Protein AF-A0A164EDE7-F1 (afdb_monomer_lite)

Secondary structure (DSSP, 8-state):
-HHHHHHHHHTT----HHHHHHHHHHHT-----TTSS---------SSTTS-EEEEEEGGGGGGT--EEEEEETTT--EEEE-

Organism: NCBI:txid35525

Sequence (83 aa):
LQLLQGKLVADGYKLQEKRLRASYARIGLKKAKPGLKQIPRVVYHADSPLQMWHMDGFHKFDGWGFVVHGIVDGYSKAIVGMQ

InterPro domains:
  IPR058913 Integrase core domain, putative [PF24764] (43-82)

Radius of gyration: 20.3 Å; chains: 1; bounding box: 37×21×51 Å

pLDDT: mean 86.63, std 10.1, range [58.41, 96.94]

Foldseek 3Di:
DVVVVVVCVVVVDDDDPVVVVVVVVVVVPDPPPVPPDDPPDDDDADPDWPPDKDWDWDCPCVVVPDIKIWIATRHPRDTPDID

Structure (mmCIF, N/CA/C/O backbone):
data_AF-A0A164EDE7-F1
#
_entry.id   AF-A0A164EDE7-F1
#
loop_
_atom_site.group_PDB
_atom_site.id
_atom_site.type_symbol
_atom_site.label_atom_id
_atom_site.label_alt_id
_atom_site.label_comp_id
_atom_site.label_asym_id
_atom_site.label_entity_id
_atom_site.label_seq_id
_atom_site.pdbx_PDB_ins_code
_atom_site.Cartn_x
_atom_site.Cartn_y
_atom_site.Cartn_z
_atom_site.occupancy
_atom_site.B_iso_or_equiv
_atom_site.auth_seq_id
_atom_site.auth_comp_id
_atom_site.auth_asym_id
_atom_site.auth_atom_id
_atom_site.pdbx_PDB_model_num
ATOM 1 N N . LEU A 1 1 ? -7.533 4.085 19.195 1.00 75.25 1 LEU A N 1
ATOM 2 C CA . LEU A 1 1 ? -8.821 4.377 19.868 1.00 75.25 1 LEU A CA 1
ATOM 3 C C . LEU A 1 1 ? -9.988 4.087 18.941 1.00 75.25 1 LEU A C 1
ATOM 5 O O . LEU A 1 1 ? -10.747 3.216 19.310 1.00 75.25 1 LEU A O 1
ATOM 9 N N . GLN A 1 2 ? -10.075 4.687 17.746 1.00 77.38 2 GLN A N 1
ATOM 10 C CA . GLN A 1 2 ? -11.128 4.354 16.765 1.00 77.38 2 GLN A CA 1
ATOM 11 C C . GLN A 1 2 ? -11.174 2.857 16.414 1.00 77.38 2 GLN A C 1
ATOM 13 O O . GLN A 1 2 ? -12.218 2.245 16.571 1.00 77.38 2 GLN A O 1
ATOM 18 N N . LEU A 1 3 ? -10.036 2.239 16.068 1.00 83.56 3 LEU A N 1
ATOM 19 C CA . LEU A 1 3 ? -9.970 0.789 15.807 1.00 83.56 3 LEU A CA 1
ATOM 20 C C . LEU A 1 3 ? -10.416 -0.065 17.008 1.00 83.56 3 LEU A C 1
ATOM 22 O O . LEU A 1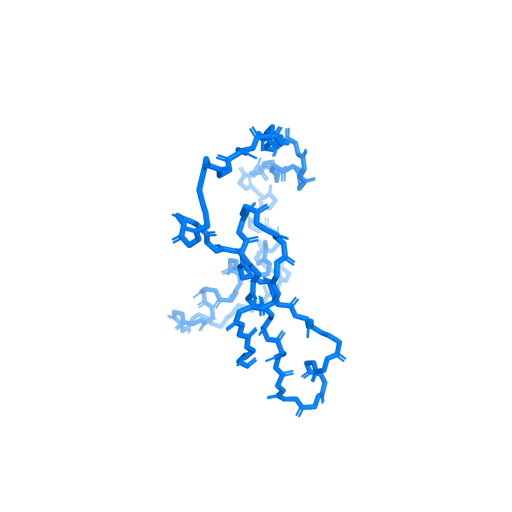 3 ? -11.196 -0.996 16.859 1.00 83.56 3 LEU A O 1
ATOM 26 N N . LEU A 1 4 ? -9.956 0.283 18.214 1.00 83.12 4 LEU A N 1
ATOM 27 C CA . LEU A 1 4 ? -10.330 -0.415 19.450 1.00 83.12 4 LEU A CA 1
ATOM 28 C C . LEU A 1 4 ? -11.829 -0.271 19.748 1.00 83.12 4 LEU A C 1
ATOM 30 O O . LEU A 1 4 ? -12.483 -1.240 20.110 1.00 83.12 4 LEU A O 1
ATOM 34 N N . GLN A 1 5 ? -12.369 0.937 19.587 1.00 87.06 5 GLN A N 1
ATOM 35 C CA . GLN A 1 5 ? -13.790 1.216 19.751 1.00 87.06 5 GLN A CA 1
ATOM 36 C C . GLN A 1 5 ? -14.616 0.427 18.737 1.00 87.06 5 GLN A C 1
ATOM 38 O O . GLN A 1 5 ? -15.579 -0.216 19.130 1.00 87.06 5 GLN A O 1
ATOM 43 N N . GLY A 1 6 ? -14.208 0.432 17.465 1.00 86.38 6 GLY A N 1
ATOM 44 C CA . GLY A 1 6 ? -14.861 -0.328 16.402 1.00 86.38 6 GLY A CA 1
ATOM 45 C C . GLY A 1 6 ? -14.898 -1.823 16.704 1.00 86.38 6 GLY A C 1
ATOM 46 O O . GLY A 1 6 ? -15.963 -2.424 16.620 1.00 86.38 6 GLY A O 1
ATOM 47 N N . LYS A 1 7 ? -13.778 -2.408 17.152 1.00 91.12 7 LYS A N 1
ATOM 48 C CA . LYS A 1 7 ? -13.730 -3.825 17.540 1.00 91.12 7 LYS A CA 1
ATOM 49 C C . LYS A 1 7 ? -14.669 -4.139 18.704 1.00 91.12 7 LYS A C 1
ATOM 51 O O . LYS A 1 7 ? -15.426 -5.094 18.621 1.00 91.12 7 LYS A O 1
ATOM 56 N N . LEU A 1 8 ? -14.660 -3.325 19.759 1.00 90.88 8 LEU A N 1
ATOM 57 C CA . LEU A 1 8 ? -15.527 -3.551 20.918 1.00 90.88 8 LEU A CA 1
ATOM 58 C C . LEU A 1 8 ? -17.017 -3.393 20.575 1.00 90.88 8 LEU A C 1
ATOM 60 O O . LEU A 1 8 ? -17.845 -4.129 21.099 1.00 90.88 8 LEU A O 1
ATOM 64 N N . VAL A 1 9 ? -17.364 -2.460 19.688 1.00 91.56 9 VAL A N 1
ATOM 65 C CA . VAL A 1 9 ? -18.740 -2.319 19.189 1.00 91.56 9 VAL A CA 1
ATOM 66 C C . VAL A 1 9 ? -19.135 -3.522 18.330 1.00 91.56 9 VAL A C 1
ATOM 68 O O . VAL A 1 9 ? -20.240 -4.031 18.496 1.00 91.56 9 VAL A O 1
ATOM 71 N N . ALA A 1 10 ? -18.238 -4.011 17.466 1.00 92.00 10 ALA A N 1
ATOM 72 C CA . ALA A 1 10 ? -18.457 -5.229 16.682 1.00 92.00 10 ALA A CA 1
ATOM 73 C C . ALA A 1 10 ? -18.633 -6.473 17.571 1.00 92.00 10 ALA A C 1
ATOM 75 O O . ALA A 1 10 ? -19.434 -7.344 17.252 1.00 92.00 10 ALA A O 1
ATOM 76 N N . ASP A 1 11 ? -17.960 -6.508 18.723 1.00 94.75 11 ASP A N 1
ATOM 77 C CA . ASP A 1 11 ? -18.122 -7.550 19.745 1.00 94.75 11 ASP A CA 1
ATOM 78 C C . ASP A 1 11 ? -19.403 -7.376 20.592 1.00 94.75 11 ASP A C 1
ATOM 80 O O . ASP A 1 11 ? -19.644 -8.138 21.525 1.00 94.75 11 ASP A O 1
ATOM 84 N N . GLY A 1 12 ? -20.240 -6.376 20.286 1.00 93.38 12 GLY A N 1
ATOM 85 C CA . GLY A 1 12 ? -21.544 -6.154 20.917 1.00 93.38 12 GLY A CA 1
ATOM 86 C C . GLY A 1 12 ? -21.527 -5.243 22.147 1.00 93.38 12 GLY A C 1
ATOM 87 O O . GLY A 1 12 ? -22.571 -5.016 22.767 1.00 93.38 12 GLY A O 1
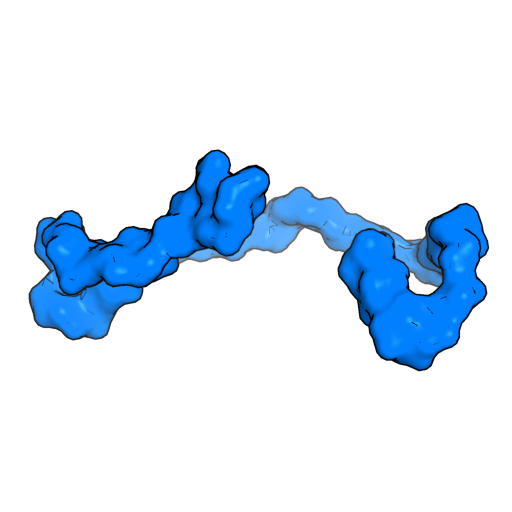ATOM 88 N N . TYR A 1 13 ? -20.380 -4.667 22.515 1.00 92.62 13 TYR A N 1
ATOM 89 C CA . TYR A 1 13 ? -20.301 -3.773 23.667 1.00 92.62 13 TYR A CA 1
ATOM 90 C C . TYR A 1 13 ? -20.826 -2.368 23.337 1.00 92.62 13 TYR A C 1
ATOM 92 O O . TYR A 1 13 ? -20.277 -1.640 22.507 1.00 92.62 13 TYR A O 1
ATOM 100 N N . LYS A 1 14 ? -21.849 -1.920 24.076 1.00 90.56 14 LYS A N 1
ATOM 101 C CA . LYS A 1 14 ? -22.334 -0.531 24.039 1.00 90.56 14 LYS A CA 1
ATOM 102 C C . LYS A 1 14 ? -21.457 0.352 24.929 1.00 90.56 14 LYS A C 1
ATOM 104 O O . LYS A 1 14 ? -21.651 0.431 26.141 1.00 90.56 14 LYS A O 1
ATOM 109 N N . LEU A 1 15 ? -20.466 1.010 24.332 1.00 85.00 15 LEU A N 1
ATOM 110 C CA . LEU A 1 15 ? -19.496 1.842 25.050 1.00 85.00 15 LEU A CA 1
ATOM 111 C C . LEU A 1 15 ? -19.680 3.328 24.750 1.00 85.00 15 LEU A C 1
ATOM 113 O O . LEU A 1 15 ? -19.847 3.740 23.607 1.00 85.00 15 LEU A O 1
ATOM 117 N N . GLN A 1 16 ? -19.545 4.147 25.789 1.00 88.12 16 GLN A N 1
ATOM 118 C CA . GLN A 1 16 ? -19.380 5.590 25.640 1.00 88.12 16 GLN A CA 1
ATOM 119 C C . GLN A 1 16 ? -17.904 5.906 25.383 1.00 88.12 16 GLN A C 1
ATOM 121 O O . GLN A 1 16 ? -17.032 5.485 26.150 1.00 88.12 16 GLN A O 1
ATOM 126 N N . GLU A 1 17 ? -17.618 6.707 24.358 1.00 85.19 17 GLU A N 1
ATOM 127 C CA . GLU A 1 17 ? -16.247 7.071 23.974 1.00 85.19 17 GLU A CA 1
ATOM 128 C C . GLU A 1 17 ? -15.445 7.665 25.146 1.00 85.19 17 GLU A C 1
ATOM 130 O O . GLU A 1 17 ? -14.276 7.327 25.349 1.00 85.19 17 GLU A O 1
ATOM 135 N N . LYS A 1 18 ? -16.092 8.490 25.982 1.00 90.25 18 LYS A N 1
ATOM 136 C CA . LYS A 1 18 ? -15.483 9.084 27.183 1.00 90.25 18 LYS A CA 1
ATOM 137 C C . LYS A 1 18 ? -14.934 8.023 28.146 1.00 90.25 18 LYS A C 1
ATOM 139 O O . LYS A 1 18 ? -13.822 8.171 28.647 1.00 90.25 18 LYS A O 1
ATOM 144 N N . ARG A 1 19 ? -15.667 6.922 28.362 1.00 89.81 19 ARG A N 1
ATOM 145 C CA . ARG A 1 19 ? -15.248 5.822 29.251 1.00 89.81 19 ARG A CA 1
ATOM 146 C C . ARG A 1 19 ? -14.085 5.033 28.662 1.00 89.81 19 ARG A C 1
ATOM 148 O O . ARG A 1 19 ? -13.154 4.692 29.389 1.00 89.81 19 ARG A O 1
ATOM 155 N N . LEU A 1 20 ? -14.104 4.792 27.351 1.00 88.06 20 LEU A N 1
ATOM 156 C CA . LEU A 1 20 ? -12.999 4.132 26.657 1.00 88.06 20 LEU A CA 1
ATOM 157 C C . LEU A 1 20 ? -11.719 4.969 26.749 1.00 88.06 20 LEU A C 1
ATOM 159 O O . LEU A 1 20 ? -10.662 4.438 27.079 1.00 88.06 20 LEU A O 1
ATOM 163 N N . ARG A 1 21 ? -11.818 6.285 26.522 1.00 86.25 21 ARG A N 1
ATOM 164 C CA . ARG A 1 21 ? -10.695 7.223 26.663 1.00 86.25 21 ARG A CA 1
ATOM 165 C C . ARG A 1 21 ? -10.147 7.253 28.087 1.00 86.25 21 ARG A C 1
ATOM 167 O O . ARG A 1 21 ? -8.936 7.146 28.252 1.00 86.25 21 ARG A O 1
ATOM 174 N N . ALA A 1 22 ? -11.017 7.329 29.095 1.00 89.00 22 ALA A N 1
ATOM 175 C CA . ALA A 1 22 ? -10.613 7.283 30.499 1.00 89.00 22 ALA A CA 1
ATOM 176 C C . ALA A 1 22 ? -9.908 5.962 30.843 1.00 89.00 22 ALA A C 1
ATOM 178 O O . ALA A 1 22 ? -8.849 5.965 31.462 1.00 89.00 22 ALA A O 1
ATOM 179 N N . SER A 1 23 ? -10.442 4.822 30.390 1.00 87.31 23 SER A N 1
ATOM 180 C CA . SER A 1 23 ? -9.805 3.523 30.620 1.00 87.31 23 SER A CA 1
ATOM 181 C C . SER A 1 23 ? -8.455 3.402 29.917 1.00 87.31 23 SER A C 1
ATOM 183 O O . SER A 1 23 ? -7.492 2.939 30.516 1.00 87.31 23 SER A O 1
ATOM 185 N N . TYR A 1 24 ? -8.366 3.876 28.675 1.00 84.88 24 TYR A N 1
ATOM 186 C CA . TYR A 1 24 ? -7.124 3.899 27.909 1.00 84.88 24 TYR A CA 1
ATOM 187 C C . TYR A 1 24 ? -6.054 4.773 28.582 1.00 84.88 24 TYR A C 1
ATOM 189 O O . TYR A 1 24 ? -4.891 4.383 28.635 1.00 84.88 24 TYR A O 1
ATOM 197 N N . ALA A 1 25 ? -6.451 5.921 29.144 1.00 85.25 25 ALA A N 1
ATOM 198 C CA . ALA A 1 25 ? -5.565 6.791 29.914 1.00 85.25 25 ALA A CA 1
ATOM 199 C C . ALA A 1 25 ? -5.082 6.127 31.215 1.00 85.25 25 ALA A C 1
ATOM 201 O O . ALA A 1 25 ? -3.897 6.210 31.520 1.00 85.25 25 ALA A O 1
ATOM 202 N N . ARG A 1 26 ? -5.963 5.413 31.937 1.00 86.50 26 ARG A N 1
ATOM 203 C CA . ARG A 1 26 ? -5.604 4.687 33.173 1.00 86.50 26 ARG A CA 1
ATOM 204 C C . ARG A 1 26 ? -4.547 3.607 32.954 1.00 86.50 26 ARG A C 1
ATOM 206 O O . ARG A 1 26 ? -3.660 3.466 33.781 1.00 86.50 26 ARG A O 1
ATOM 213 N N . ILE A 1 27 ? -4.639 2.854 31.856 1.00 85.44 27 ILE A N 1
ATOM 214 C CA . ILE A 1 27 ? -3.664 1.792 31.542 1.00 85.44 27 ILE A CA 1
ATOM 215 C C . ILE A 1 27 ? -2.312 2.405 31.124 1.00 85.44 27 ILE A C 1
ATOM 217 O O . ILE A 1 27 ? -1.292 1.725 31.130 1.00 85.44 27 ILE A O 1
ATOM 221 N N . GLY A 1 28 ? -2.270 3.697 30.773 1.00 74.69 28 GLY A N 1
ATOM 222 C CA . GLY A 1 28 ? -1.017 4.384 30.457 1.00 74.69 28 GLY A CA 1
ATOM 223 C C . GLY A 1 28 ? -0.337 3.859 29.192 1.00 74.69 28 GLY A C 1
ATOM 224 O O . GLY A 1 28 ? 0.862 4.072 29.008 1.00 74.69 28 GLY A O 1
ATOM 225 N N . LEU A 1 29 ? -1.084 3.186 28.303 1.00 70.75 29 LEU A N 1
ATOM 226 C CA . LEU A 1 29 ? -0.560 2.745 27.014 1.00 70.75 29 LEU A CA 1
ATOM 227 C C . LEU A 1 29 ? -0.160 3.986 26.222 1.00 70.75 29 LEU A C 1
ATOM 229 O O . LEU A 1 29 ? -1.002 4.705 25.674 1.00 70.75 29 LEU A O 1
ATOM 233 N N . LYS A 1 30 ? 1.147 4.249 26.163 1.00 66.31 30 LYS A N 1
ATOM 234 C CA . LYS A 1 30 ? 1.695 5.247 25.255 1.00 66.31 30 LYS A CA 1
ATOM 235 C C . LYS A 1 30 ? 1.270 4.809 23.862 1.00 66.31 30 LYS A C 1
ATOM 237 O O . LYS A 1 30 ? 1.698 3.759 23.385 1.00 66.31 30 LYS A O 1
ATOM 242 N N . LYS A 1 31 ? 0.409 5.593 23.205 1.00 63.06 31 LYS A N 1
ATOM 243 C CA . LYS A 1 31 ? 0.222 5.437 21.763 1.00 63.06 31 LYS A CA 1
ATOM 244 C C . LYS A 1 31 ? 1.623 5.492 21.170 1.00 63.06 31 LYS A C 1
ATOM 246 O O . LYS A 1 31 ? 2.306 6.504 21.347 1.00 63.06 31 LYS A O 1
ATOM 251 N N . ALA A 1 32 ? 2.051 4.436 20.483 1.00 62.53 32 ALA A N 1
ATOM 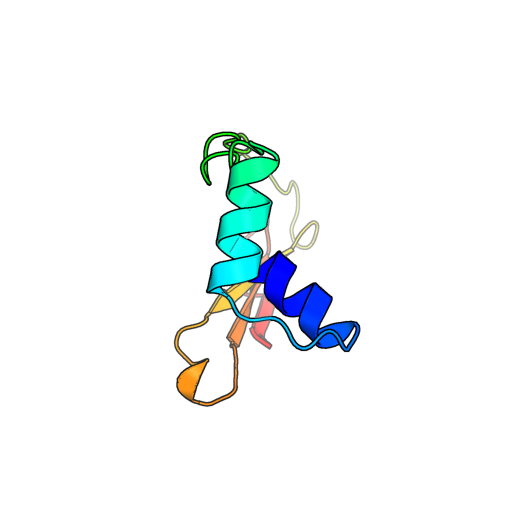252 C CA . ALA A 1 32 ? 3.118 4.605 19.516 1.00 62.53 32 ALA A CA 1
ATOM 253 C C . ALA A 1 32 ? 2.655 5.760 18.624 1.00 62.53 32 ALA A C 1
ATOM 255 O O . ALA A 1 32 ? 1.576 5.683 18.028 1.00 62.53 32 ALA A O 1
ATOM 256 N N . LYS A 1 33 ? 3.371 6.889 18.654 1.00 61.16 33 LYS A N 1
ATOM 257 C CA . LYS A 1 33 ? 3.067 8.006 17.762 1.00 61.16 33 LYS A CA 1
ATOM 258 C C . LYS A 1 33 ? 3.037 7.414 16.346 1.00 61.16 33 LYS A C 1
ATOM 260 O O . LYS A 1 33 ? 4.007 6.740 15.981 1.00 61.16 33 LYS A O 1
ATOM 265 N N . PRO A 1 34 ? 1.945 7.589 15.582 1.00 58.41 34 PRO A N 1
ATOM 266 C CA . PRO A 1 34 ? 1.924 7.197 14.181 1.00 58.41 34 PRO A CA 1
ATOM 267 C C . PRO A 1 34 ? 3.176 7.767 13.503 1.00 58.41 34 PRO A C 1
ATOM 269 O O . PRO A 1 34 ? 3.458 8.953 13.650 1.00 58.41 34 PRO A O 1
ATOM 272 N N . GLY A 1 35 ? 3.976 6.907 12.872 1.00 59.88 35 GLY A N 1
ATOM 273 C CA . GLY A 1 35 ? 5.243 7.300 12.244 1.00 59.88 35 GLY A CA 1
ATOM 274 C C . GLY A 1 35 ? 6.518 7.152 13.089 1.00 59.88 35 GLY A C 1
ATOM 275 O O . GLY A 1 35 ? 7.593 7.371 12.548 1.00 59.88 35 GLY A O 1
ATOM 276 N N . LEU A 1 36 ? 6.461 6.731 14.364 1.00 59.69 36 LEU A N 1
ATOM 277 C CA . LEU A 1 36 ? 7.688 6.434 15.137 1.00 5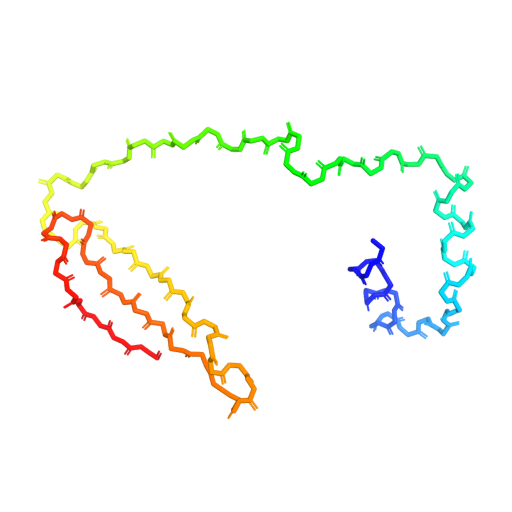9.69 36 LEU A CA 1
ATOM 278 C C . LEU A 1 36 ? 8.461 5.231 14.589 1.00 59.69 36 LEU A C 1
ATOM 280 O O . LEU A 1 36 ? 9.679 5.171 14.713 1.00 59.69 36 LEU A O 1
ATOM 284 N N . LYS A 1 37 ? 7.753 4.275 13.983 1.00 62.75 37 LYS A N 1
ATOM 285 C CA . LYS A 1 37 ? 8.364 3.182 13.233 1.00 62.75 37 LYS A CA 1
ATOM 286 C C . LYS A 1 37 ? 8.253 3.530 11.755 1.00 62.75 37 LYS A C 1
ATOM 288 O O . LYS A 1 37 ? 7.306 3.122 11.089 1.00 62.75 37 LYS A O 1
ATOM 293 N N . GLN A 1 38 ? 9.179 4.354 11.269 1.00 68.50 38 GLN A N 1
ATOM 294 C CA . GLN A 1 38 ? 9.378 4.474 9.831 1.00 68.50 38 GLN A CA 1
ATOM 295 C C . GLN A 1 38 ? 9.795 3.096 9.324 1.00 68.50 38 GLN A C 1
ATOM 297 O O . GLN A 1 38 ? 10.827 2.562 9.726 1.00 68.50 38 GLN A O 1
ATOM 302 N N . ILE A 1 39 ? 8.954 2.494 8.488 1.00 76.06 39 ILE A N 1
ATOM 303 C CA . ILE A 1 39 ? 9.370 1.340 7.699 1.00 76.06 39 ILE A CA 1
ATOM 304 C C . ILE A 1 39 ? 10.430 1.890 6.739 1.00 76.06 39 ILE A C 1
ATOM 306 O O . ILE A 1 39 ? 10.105 2.820 5.990 1.00 76.06 39 ILE A O 1
ATOM 310 N N . PRO A 1 40 ? 11.686 1.406 6.782 1.00 81.44 40 PRO A N 1
ATOM 311 C CA . PRO A 1 40 ? 12.690 1.867 5.839 1.00 81.44 40 PRO A CA 1
ATOM 312 C C . PRO A 1 40 ? 12.163 1.591 4.433 1.00 81.44 40 PRO A C 1
ATOM 314 O O . PRO A 1 40 ? 11.718 0.481 4.134 1.00 81.44 40 PRO A O 1
ATOM 317 N N . ARG A 1 41 ? 12.154 2.617 3.580 1.00 81.62 41 ARG A N 1
ATOM 318 C CA . ARG A 1 41 ? 11.798 2.430 2.176 1.00 81.62 41 ARG A CA 1
ATOM 319 C C . ARG A 1 41 ? 12.900 1.590 1.546 1.00 81.62 41 ARG A C 1
ATOM 321 O O . ARG A 1 41 ? 14.010 2.075 1.357 1.00 81.62 41 ARG A O 1
ATOM 328 N N . VAL A 1 42 ? 12.596 0.330 1.265 1.00 83.00 42 VAL A N 1
ATOM 329 C CA . VAL A 1 42 ? 13.484 -0.532 0.491 1.00 83.00 42 VAL A CA 1
ATOM 330 C C . VAL A 1 42 ? 13.262 -0.204 -0.977 1.00 83.00 42 VAL A C 1
ATOM 332 O O . VAL A 1 42 ? 12.128 -0.232 -1.458 1.00 83.00 42 VAL A O 1
ATOM 335 N N . VAL A 1 43 ? 14.342 0.124 -1.680 1.00 81.56 43 VAL A N 1
ATOM 336 C CA . VAL A 1 43 ? 14.320 0.187 -3.138 1.00 81.56 43 VAL A CA 1
ATOM 337 C C . VAL A 1 43 ? 14.338 -1.254 -3.628 1.00 81.56 43 VAL A C 1
ATOM 339 O O . VAL A 1 43 ? 15.343 -1.944 -3.499 1.00 81.56 43 VAL A O 1
ATOM 342 N N . TYR A 1 44 ? 13.204 -1.728 -4.126 1.00 81.88 44 TYR A N 1
ATOM 343 C CA . TYR A 1 44 ? 13.125 -3.004 -4.821 1.00 81.88 44 TYR A CA 1
ATOM 344 C C . TYR A 1 44 ? 13.346 -2.774 -6.318 1.00 81.88 44 TYR A C 1
ATOM 346 O O . TYR A 1 44 ? 12.986 -1.726 -6.867 1.00 81.88 44 TYR A O 1
ATOM 354 N N . HIS A 1 45 ? 13.927 -3.760 -6.987 1.00 84.94 45 HIS A N 1
ATOM 355 C CA . HIS A 1 45 ? 14.050 -3.806 -8.438 1.00 84.94 45 HIS A CA 1
ATOM 356 C C . HIS A 1 45 ? 13.379 -5.087 -8.921 1.00 84.94 45 HIS A C 1
ATOM 358 O O . HIS A 1 45 ? 13.522 -6.135 -8.298 1.00 84.94 45 HIS A O 1
ATOM 364 N N . ALA A 1 46 ? 12.584 -4.968 -9.979 1.00 91.19 46 ALA A N 1
ATOM 365 C CA . ALA A 1 46 ? 12.195 -6.123 -10.769 1.00 91.19 46 ALA A CA 1
ATOM 366 C C . ALA A 1 46 ? 13.285 -6.306 -11.827 1.00 91.19 46 ALA A C 1
ATOM 368 O O . ALA A 1 46 ? 13.696 -5.325 -12.443 1.00 91.19 46 ALA A O 1
ATOM 369 N N . ASP A 1 47 ? 13.756 -7.531 -12.013 1.00 94.12 47 ASP A N 1
ATOM 370 C CA . ASP A 1 47 ? 14.808 -7.897 -12.964 1.00 94.12 47 ASP A CA 1
ATOM 371 C C . ASP A 1 47 ? 14.245 -8.172 -14.367 1.00 94.12 47 ASP A C 1
ATOM 373 O O . ASP A 1 47 ? 14.979 -8.149 -15.353 1.00 94.12 47 ASP A O 1
ATOM 377 N N . SER A 1 48 ? 12.937 -8.429 -14.473 1.00 95.81 48 SER A N 1
ATOM 378 C CA . SER A 1 48 ? 12.261 -8.743 -15.735 1.00 95.81 48 SER A CA 1
ATOM 379 C C . SER A 1 48 ? 10.788 -8.301 -15.757 1.00 95.81 48 SER A C 1
ATOM 381 O O . SER A 1 48 ? 10.169 -8.165 -14.693 1.00 95.81 48 SER A O 1
ATOM 383 N N . PRO A 1 49 ? 10.201 -8.077 -16.953 1.00 95.00 49 PRO A N 1
ATOM 384 C CA . PRO A 1 49 ? 8.767 -7.826 -17.097 1.00 95.00 49 PRO A CA 1
ATOM 385 C C . PRO A 1 49 ? 7.923 -8.923 -16.445 1.00 95.00 49 PRO A C 1
ATOM 387 O O . PRO A 1 49 ? 8.263 -10.100 -16.528 1.00 95.00 49 PRO A O 1
ATOM 390 N N . LEU A 1 50 ? 6.792 -8.543 -15.844 1.00 92.19 50 LEU A N 1
ATOM 391 C CA . LEU A 1 50 ? 5.814 -9.442 -15.217 1.00 92.19 50 LEU A CA 1
ATOM 392 C C . LEU A 1 50 ? 6.312 -10.217 -13.984 1.00 92.19 50 LEU A C 1
ATOM 394 O O . LEU A 1 50 ? 5.564 -11.015 -13.427 1.00 92.19 50 LEU A O 1
ATOM 398 N N . GLN A 1 51 ? 7.531 -9.961 -13.505 1.00 94.62 51 GLN A N 1
ATOM 399 C CA . GLN A 1 51 ? 8.055 -10.570 -12.278 1.00 94.62 51 GLN A CA 1
ATOM 400 C C . GLN A 1 51 ? 7.333 -10.070 -11.018 1.00 94.62 51 GLN A C 1
ATOM 402 O O . GLN A 1 51 ? 7.233 -10.790 -10.026 1.00 94.62 51 GLN A O 1
ATOM 407 N N . MET A 1 52 ? 6.849 -8.824 -11.036 1.00 94.38 52 MET A N 1
ATOM 408 C CA . MET A 1 52 ? 6.140 -8.200 -9.921 1.00 94.38 52 MET A CA 1
ATOM 409 C C . MET A 1 52 ? 5.225 -7.089 -10.429 1.00 94.38 52 MET A C 1
ATOM 411 O O . MET A 1 52 ? 5.632 -6.298 -11.278 1.00 94.38 52 MET A O 1
ATOM 415 N N . TRP A 1 53 ? 4.029 -6.973 -9.852 1.00 94.75 53 TRP A N 1
ATOM 416 C CA . TRP A 1 53 ? 3.101 -5.872 -10.108 1.00 94.75 53 TRP A CA 1
ATOM 417 C C . TRP A 1 53 ? 2.875 -5.028 -8.850 1.00 94.75 53 TRP A C 1
ATOM 419 O O . TRP A 1 53 ? 2.844 -5.538 -7.731 1.00 94.75 53 TRP A O 1
ATOM 429 N N . HIS A 1 54 ? 2.694 -3.727 -9.042 1.00 93.00 54 HIS A N 1
ATOM 430 C CA . HIS A 1 54 ? 2.256 -2.781 -8.025 1.00 93.00 54 HIS A CA 1
ATOM 431 C C . HIS A 1 54 ? 0.772 -2.515 -8.205 1.00 93.00 54 HIS A C 1
ATOM 433 O O . HIS A 1 54 ? 0.363 -2.099 -9.283 1.00 93.00 54 HIS A O 1
ATOM 439 N N . MET A 1 55 ? -0.017 -2.725 -7.157 1.00 94.94 55 MET A N 1
ATOM 440 C CA . MET A 1 55 ? -1.423 -2.338 -7.115 1.00 94.94 55 MET A CA 1
ATOM 441 C C . MET A 1 55 ? -1.590 -1.233 -6.075 1.00 94.94 55 MET A C 1
ATOM 443 O O . MET A 1 55 ? -1.156 -1.410 -4.936 1.00 94.94 55 MET A O 1
ATOM 447 N N . ASP A 1 56 ? -2.191 -0.110 -6.460 1.00 94.00 56 ASP A N 1
ATOM 448 C CA . ASP A 1 56 ? -2.468 1.004 -5.546 1.00 94.00 56 ASP A CA 1
ATOM 449 C C . ASP A 1 56 ? -3.892 1.538 -5.726 1.00 94.00 56 ASP A C 1
ATOM 451 O O . ASP A 1 56 ? -4.438 1.534 -6.833 1.00 94.00 56 ASP A O 1
ATOM 455 N N . GLY A 1 57 ? -4.490 1.969 -4.616 1.00 93.19 57 GLY A N 1
ATOM 456 C CA . GLY A 1 57 ? -5.871 2.437 -4.543 1.00 93.19 57 GLY A CA 1
ATOM 457 C C . GLY A 1 57 ? -5.975 3.953 -4.696 1.00 93.19 57 GLY A C 1
ATOM 458 O O . GLY A 1 57 ? -5.361 4.724 -3.956 1.00 93.19 57 GLY A O 1
ATOM 459 N N . PHE A 1 58 ? -6.809 4.407 -5.626 1.00 93.38 58 PHE A N 1
ATOM 460 C CA . PHE A 1 58 ? -7.126 5.813 -5.828 1.00 93.38 58 PHE A CA 1
ATOM 461 C C . PHE A 1 58 ? -8.441 6.191 -5.136 1.00 93.38 58 PHE A C 1
ATOM 463 O O . PHE A 1 58 ? -9.532 6.093 -5.698 1.00 93.38 58 PHE A O 1
ATOM 470 N N . HIS A 1 59 ? -8.309 6.696 -3.911 1.00 92.81 59 HIS A N 1
ATOM 471 C CA . HIS A 1 59 ? -9.420 6.945 -2.984 1.00 92.81 59 HIS A CA 1
ATOM 472 C C . HIS A 1 59 ? -10.178 8.273 -3.176 1.00 92.81 59 HIS A C 1
ATOM 474 O O . HIS A 1 59 ? -10.906 8.723 -2.291 1.00 92.81 59 HIS A O 1
ATOM 480 N N . LYS A 1 60 ? -10.018 8.971 -4.310 1.00 91.94 60 LYS A N 1
ATOM 481 C CA . LYS A 1 60 ? -10.751 10.240 -4.519 1.00 91.94 60 LYS A CA 1
ATOM 482 C C . LYS A 1 60 ? -12.238 10.035 -4.820 1.00 91.94 60 LYS A C 1
ATOM 484 O O . LYS A 1 60 ? -12.998 10.995 -4.728 1.00 91.94 60 LYS A O 1
ATOM 489 N N . PHE A 1 61 ? -12.639 8.813 -5.164 1.00 89.19 61 PHE A N 1
ATOM 490 C CA . PHE A 1 61 ? -14.016 8.461 -5.513 1.00 89.19 61 PHE A CA 1
ATOM 491 C C . PHE A 1 61 ? -14.771 7.735 -4.392 1.00 89.19 61 PHE A C 1
ATOM 493 O O . PHE A 1 61 ? -15.932 7.378 -4.581 1.00 89.19 61 PHE A O 1
ATOM 500 N N . ASP A 1 62 ? -14.185 7.608 -3.196 1.00 86.81 62 ASP A N 1
ATOM 501 C CA . ASP A 1 62 ? -14.817 6.941 -2.048 1.00 86.81 62 ASP A CA 1
ATOM 502 C C . ASP A 1 62 ? -16.192 7.541 -1.703 1.00 86.81 62 ASP A C 1
ATOM 504 O O . ASP A 1 62 ? -17.111 6.824 -1.309 1.00 86.81 62 ASP A O 1
ATOM 508 N N . GLY A 1 63 ? -16.377 8.850 -1.917 1.00 91.69 63 GLY A N 1
ATOM 509 C CA . GLY A 1 63 ? -17.662 9.531 -1.718 1.00 91.69 63 GLY A CA 1
ATOM 510 C C . GLY A 1 63 ? -18.776 9.094 -2.679 1.00 91.69 63 GLY A C 1
ATOM 511 O O . GLY A 1 63 ? -19.945 9.355 -2.407 1.00 91.69 63 GLY A O 1
ATOM 512 N N . TRP A 1 64 ? -18.433 8.433 -3.785 1.00 91.69 64 TRP A N 1
ATOM 513 C CA . TRP A 1 64 ? -19.366 7.889 -4.779 1.00 91.69 64 TRP A CA 1
ATOM 514 C C . TRP A 1 64 ? -19.496 6.363 -4.692 1.00 91.69 64 TRP A C 1
ATOM 516 O O . TRP A 1 64 ? -20.178 5.756 -5.514 1.00 91.69 64 TRP A O 1
ATOM 526 N N . GLY A 1 65 ? -18.882 5.742 -3.681 1.00 91.56 65 GLY A N 1
ATOM 527 C CA . GLY A 1 65 ? -19.056 4.323 -3.382 1.00 91.56 65 GLY A CA 1
ATOM 528 C C . GLY A 1 65 ? -18.165 3.369 -4.178 1.00 91.56 65 GLY A C 1
ATOM 529 O O . GLY A 1 65 ? -18.432 2.170 -4.164 1.00 91.56 65 GLY A O 1
ATOM 530 N N . PHE A 1 66 ? -17.112 3.854 -4.845 1.00 90.06 66 PHE A N 1
ATOM 531 C CA . PHE A 1 66 ? -16.128 2.989 -5.502 1.00 90.06 66 PHE A CA 1
ATOM 532 C C . PHE A 1 66 ? -14.695 3.517 -5.360 1.00 90.06 66 PHE A C 1
ATOM 534 O O . PHE A 1 66 ? -14.464 4.714 -5.207 1.00 90.06 66 PHE A O 1
ATOM 541 N N . VAL A 1 67 ? -13.733 2.594 -5.430 1.00 94.19 67 VAL A N 1
ATOM 542 C CA . VAL A 1 67 ? -12.288 2.858 -5.406 1.00 94.19 67 VAL A CA 1
ATOM 543 C C . VAL A 1 67 ? -11.714 2.323 -6.705 1.00 94.19 67 VAL A C 1
ATOM 545 O O . VAL A 1 67 ? -11.996 1.183 -7.062 1.00 94.19 67 VAL A O 1
ATOM 548 N N . VAL A 1 68 ? -10.897 3.122 -7.385 1.00 94.19 68 VAL A N 1
ATOM 549 C CA . VAL A 1 68 ? -10.178 2.661 -8.578 1.00 94.19 68 VAL A CA 1
ATOM 550 C C . VAL A 1 68 ? -8.830 2.109 -8.145 1.00 94.19 68 VAL A C 1
ATOM 552 O O . VAL A 1 68 ? -8.071 2.820 -7.490 1.00 94.19 68 VAL A O 1
ATOM 555 N N . HIS A 1 69 ? -8.506 0.880 -8.526 1.00 95.25 69 HIS A N 1
ATOM 556 C CA . HIS A 1 69 ? -7.194 0.288 -8.283 1.00 95.25 69 HIS A CA 1
ATOM 557 C C . HIS A 1 69 ? -6.414 0.226 -9.590 1.00 95.25 69 HIS A C 1
ATOM 559 O O . HIS A 1 69 ? -6.857 -0.384 -10.560 1.00 95.25 69 HIS A O 1
ATOM 565 N N . GLY A 1 70 ? -5.243 0.857 -9.629 1.00 95.56 70 GLY A N 1
ATOM 566 C CA . GLY A 1 70 ? -4.330 0.7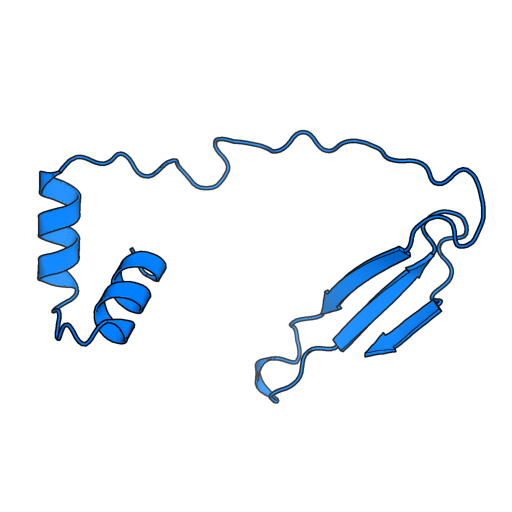67 -10.767 1.00 95.56 70 GLY A CA 1
ATOM 567 C C . GLY A 1 70 ? -3.309 -0.341 -10.549 1.00 95.56 70 GLY A C 1
ATOM 568 O O . GLY A 1 70 ? -2.749 -0.433 -9.458 1.00 95.56 70 GLY A O 1
ATOM 569 N N . ILE A 1 71 ? -3.046 -1.153 -11.577 1.00 96.94 71 ILE A N 1
ATOM 570 C CA . ILE A 1 71 ? -2.022 -2.204 -11.555 1.00 96.94 71 ILE A CA 1
ATOM 571 C C . ILE A 1 71 ? -0.911 -1.845 -12.546 1.00 96.94 71 ILE A C 1
ATOM 573 O O . ILE A 1 71 ? -1.171 -1.619 -13.729 1.00 96.94 71 ILE A O 1
ATOM 577 N N . VAL A 1 72 ? 0.333 -1.803 -12.072 1.00 95.88 72 VAL A N 1
ATOM 578 C CA . VAL A 1 72 ? 1.516 -1.372 -12.831 1.00 95.88 72 VAL A CA 1
ATOM 579 C C . VAL A 1 72 ? 2.612 -2.430 -12.757 1.00 95.88 72 VAL A C 1
ATOM 581 O O . VAL A 1 72 ? 2.927 -2.926 -11.679 1.00 95.88 72 VAL A O 1
ATOM 584 N N . ASP A 1 73 ? 3.238 -2.749 -13.885 1.00 95.56 73 ASP A N 1
ATOM 585 C CA . ASP A 1 73 ? 4.391 -3.644 -13.939 1.00 95.56 73 ASP A CA 1
ATOM 586 C C . ASP A 1 73 ? 5.624 -3.033 -13.251 1.00 95.56 73 ASP A C 1
ATOM 588 O O . ASP A 1 73 ? 6.010 -1.887 -13.495 1.00 95.56 73 ASP A O 1
ATOM 592 N N . GLY A 1 74 ? 6.269 -3.812 -12.386 1.00 93.50 74 GLY A N 1
ATOM 593 C CA . GLY A 1 74 ? 7.387 -3.362 -11.563 1.00 93.50 74 GLY A CA 1
ATOM 594 C C . GLY A 1 74 ? 8.668 -3.080 -12.346 1.00 93.50 74 GLY A C 1
ATOM 595 O O . GLY A 1 74 ? 9.458 -2.242 -11.901 1.00 93.50 74 GLY A O 1
ATOM 596 N N . TYR A 1 75 ? 8.849 -3.717 -13.508 1.00 94.00 75 TYR A N 1
ATOM 597 C CA . TYR A 1 75 ? 10.016 -3.549 -14.378 1.00 94.00 75 TYR A CA 1
ATOM 598 C C . TYR A 1 75 ? 9.814 -2.398 -15.370 1.00 94.00 75 TYR A C 1
ATOM 600 O O . TYR A 1 75 ? 10.478 -1.368 -15.283 1.00 94.00 75 TYR A O 1
ATOM 608 N N . SER A 1 76 ? 8.845 -2.541 -16.273 1.00 94.19 76 SER A N 1
ATOM 609 C CA . SER A 1 76 ? 8.584 -1.619 -17.386 1.00 94.19 76 SER A CA 1
ATOM 610 C C . SER A 1 76 ? 7.835 -0.350 -16.985 1.00 94.19 76 SER A C 1
ATOM 612 O O . SER A 1 76 ? 7.803 0.607 -17.755 1.00 94.19 76 SER A O 1
ATOM 614 N N . LYS A 1 77 ? 7.203 -0.340 -15.802 1.00 92.12 77 LYS A N 1
ATOM 615 C CA . LYS A 1 77 ? 6.257 0.701 -15.362 1.00 92.12 77 LYS A CA 1
ATOM 616 C C . LYS A 1 77 ? 5.018 0.832 -16.257 1.00 92.12 77 LYS A C 1
ATOM 618 O O . LYS A 1 77 ? 4.288 1.815 -16.144 1.00 92.12 77 LYS A O 1
ATOM 623 N N . ALA A 1 78 ? 4.754 -0.156 -17.113 1.00 95.25 78 ALA A N 1
ATOM 624 C CA . ALA A 1 78 ? 3.543 -0.209 -17.918 1.00 95.25 78 ALA A CA 1
ATOM 625 C C . ALA A 1 78 ? 2.311 -0.448 -17.034 1.00 95.25 78 ALA A C 1
ATOM 627 O O . ALA A 1 78 ? 2.358 -1.233 -16.087 1.00 95.25 78 ALA A O 1
ATOM 628 N N . ILE A 1 79 ? 1.192 0.200 -17.358 1.00 95.12 79 ILE A N 1
ATOM 629 C CA . ILE A 1 79 ? -0.098 -0.102 -16.731 1.00 95.12 79 ILE A CA 1
ATOM 630 C C . ILE A 1 79 ? -0.583 -1.433 -17.304 1.00 95.12 79 ILE A C 1
ATOM 632 O O . ILE A 1 79 ? -0.771 -1.552 -18.513 1.00 95.12 79 ILE A O 1
ATOM 636 N N . VAL A 1 80 ? -0.776 -2.423 -16.438 1.00 96.44 80 VAL A N 1
ATOM 637 C CA . VAL A 1 80 ? -1.193 -3.780 -16.827 1.00 96.44 80 VAL A CA 1
ATOM 638 C C . VAL A 1 80 ? -2.653 -4.068 -16.493 1.00 96.44 80 VAL A C 1
ATOM 640 O O . VAL A 1 80 ? -3.212 -5.036 -16.998 1.00 96.44 80 VAL A O 1
ATOM 643 N N . GLY A 1 81 ? -3.296 -3.232 -15.673 1.00 95.12 81 GLY A N 1
ATOM 644 C CA . GLY A 1 81 ? -4.700 -3.425 -15.331 1.00 95.12 81 GLY A CA 1
ATOM 645 C C . GLY A 1 81 ? -5.314 -2.300 -14.507 1.00 95.12 81 GLY A C 1
ATOM 646 O O . GLY A 1 81 ? -4.619 -1.429 -13.979 1.00 95.12 81 GLY A O 1
ATOM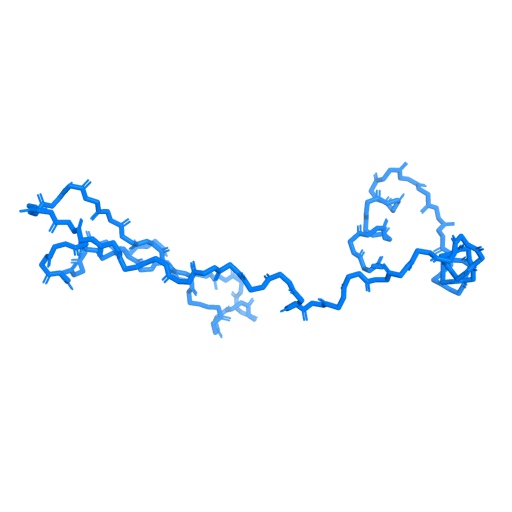 647 N N . MET A 1 82 ? -6.640 -2.353 -14.407 1.00 94.12 82 MET A N 1
ATOM 648 C CA . MET A 1 82 ? -7.465 -1.487 -13.572 1.00 94.12 82 MET A CA 1
ATOM 649 C C . MET A 1 82 ? -8.634 -2.303 -13.010 1.00 94.12 82 MET A C 1
ATOM 651 O O . MET A 1 82 ? -9.203 -3.116 -13.740 1.00 94.12 82 MET A O 1
ATOM 655 N N . GLN A 1 83 ? -8.970 -2.086 -11.738 1.00 87.81 83 GLN A N 1
ATOM 656 C CA . GLN A 1 83 ? -10.132 -2.668 -11.057 1.00 87.81 83 GLN A CA 1
ATOM 657 C C . GLN A 1 83 ? -10.996 -1.573 -10.433 1.00 87.81 83 GLN A C 1
ATOM 659 O O . GLN A 1 83 ? -10.413 -0.598 -9.902 1.00 87.81 83 GLN A O 1
#